Protein AF-A0A6M5YRQ5-F1 (afdb_monomer)

Sequence (172 aa):
MKVLAWFVAASALLVAGSTHAQDKKSDPKLTVENLEQGFGLKMKSVAYNAPKPPPKTRTLVSGDKPADKTDIVITFEFTKGVTDVRQLLWLHESFAPSAGVPFAFNQLPLIFHFFDEDNVCIEKAVISSIEGDLSGIKGEAFRIILSGPTEVFKRAKRIEARYYLPPPKLDP

pLDDT: mean 75.35, std 19.19, range [36.34, 97.44]

Secondary structure (DSSP, 8-state):
----------------------------EEE--SHHHHH-EEEEEEEEEPPPPPPS------SSPPP-EEEEEEEEEESS----HHHHHHHHHHH----S----GGGSSEEEEEE-TT--EEEEE-EEEEES-----TT-EEEEEEEEEHHHHHH-SEEEEEESSPPPP---

Foldseek 3Di:
DDDDDDDDDDDPPPPPDPPPPPPPLPQADEDEPPPCVQLNKDWDDKDKAFQDPPPPPDPDDDPDDPQGKIKIKIKIFRQAADPDPLSLVVLCQQQPADDPDPDPPLPRFKKKFFAFPVRDGPDIWHFHDKADDSRSDHGDMIITMTMDGPVSSSGGNYMYMDGSDPRPDDDD

Mean predicted aligned error: 12.51 Å

Radius of gyration: 23.49 Å; Cα contacts (8 Å, |Δi|>4): 279; chains: 1; bounding box: 75×61×63 Å

Organism: NCBI:txid2774151

Structure (mmCIF, N/CA/C/O backbone):
data_AF-A0A6M5YRQ5-F1
#
_entry.id   AF-A0A6M5YRQ5-F1
#
loop_
_atom_site.group_PDB
_atom_site.id
_atom_site.type_symbol
_atom_site.label_atom_id
_atom_site.label_alt_id
_atom_site.label_comp_id
_atom_site.label_asym_id
_atom_site.label_entity_id
_atom_site.label_seq_id
_atom_site.pdbx_PDB_ins_code
_atom_site.Cartn_x
_atom_site.Cartn_y
_atom_site.Cartn_z
_atom_site.occupancy
_atom_site.B_iso_or_equiv
_atom_site.auth_seq_id
_atom_site.auth_comp_id
_atom_site.auth_asym_id
_atom_site.auth_atom_id
_atom_site.pdbx_PDB_model_num
ATOM 1 N N . MET A 1 1 ? -51.382 -35.704 -16.784 1.00 43.03 1 MET A N 1
ATOM 2 C CA . MET A 1 1 ? -50.878 -36.244 -18.066 1.00 43.03 1 MET A CA 1
ATOM 3 C C . MET A 1 1 ? -51.394 -35.379 -19.204 1.00 43.03 1 MET A C 1
ATOM 5 O O . MET A 1 1 ? -52.598 -35.355 -19.410 1.00 43.03 1 MET A O 1
ATOM 9 N N . LYS A 1 2 ? -50.506 -34.648 -19.883 1.00 37.53 2 LYS A N 1
ATOM 10 C CA . LYS A 1 2 ? -50.650 -34.140 -21.258 1.00 37.53 2 LYS A CA 1
ATOM 11 C C . LYS A 1 2 ? -49.252 -33.695 -21.695 1.00 37.53 2 LYS A C 1
ATOM 13 O O . LYS A 1 2 ? -48.682 -32.777 -21.121 1.00 37.53 2 LYS A O 1
ATOM 18 N N . VAL A 1 3 ? -48.693 -34.460 -22.622 1.00 46.84 3 VAL A N 1
ATOM 19 C CA . VAL A 1 3 ? -47.418 -34.238 -23.308 1.00 46.84 3 VAL A CA 1
ATOM 20 C C . VAL A 1 3 ? -47.736 -33.446 -24.572 1.00 46.84 3 VAL A C 1
ATOM 22 O O . VAL A 1 3 ? -48.680 -33.831 -25.257 1.00 46.84 3 VAL A O 1
ATOM 25 N N . LEU A 1 4 ? -46.961 -32.410 -24.910 1.00 45.31 4 LEU A N 1
ATOM 26 C CA . LEU A 1 4 ? -46.667 -32.089 -26.311 1.00 45.31 4 LEU A CA 1
ATOM 27 C C . LEU A 1 4 ? -45.442 -31.164 -26.437 1.00 45.31 4 LEU A C 1
ATOM 29 O O . LEU A 1 4 ? -45.424 -30.059 -25.903 1.00 45.31 4 LEU A O 1
ATOM 33 N N . ALA A 1 5 ? -44.434 -31.671 -27.154 1.00 52.16 5 ALA A N 1
ATOM 34 C CA . ALA A 1 5 ? -43.322 -30.940 -27.770 1.00 52.16 5 ALA A CA 1
ATOM 35 C C . ALA A 1 5 ? -43.854 -29.932 -28.827 1.00 52.16 5 ALA A C 1
ATOM 37 O O . ALA A 1 5 ? -45.048 -29.941 -29.115 1.00 52.16 5 ALA A O 1
ATOM 38 N N . TRP A 1 6 ? -43.093 -28.981 -29.372 1.00 44.78 6 TRP A N 1
ATOM 39 C CA . TRP A 1 6 ? -42.114 -29.063 -30.481 1.00 44.78 6 TRP A CA 1
ATOM 40 C C . TRP A 1 6 ? -41.447 -27.656 -30.564 1.00 44.78 6 TRP A C 1
ATOM 42 O O . TRP A 1 6 ? -42.145 -26.663 -30.396 1.00 44.78 6 TRP A O 1
ATOM 52 N N . PHE A 1 7 ? -40.121 -27.476 -30.511 1.00 43.91 7 PHE A N 1
ATOM 53 C CA . PHE A 1 7 ? -39.079 -27.513 -31.562 1.00 43.91 7 PHE A CA 1
ATOM 54 C C . PHE A 1 7 ? -39.048 -26.372 -32.623 1.00 43.91 7 PHE A C 1
ATOM 56 O O . PHE A 1 7 ? -39.966 -26.215 -33.414 1.00 43.91 7 PHE A O 1
ATOM 63 N N . VAL A 1 8 ? -37.867 -25.719 -32.665 1.00 44.44 8 VAL A N 1
ATOM 64 C CA . VAL A 1 8 ? -37.137 -25.007 -33.753 1.00 44.44 8 VAL A CA 1
ATOM 65 C C . VAL A 1 8 ? -37.585 -23.608 -34.220 1.00 44.44 8 VAL A C 1
ATOM 67 O O . VAL A 1 8 ? -38.560 -23.467 -34.943 1.00 44.44 8 VAL A O 1
ATOM 70 N N . ALA A 1 9 ? -36.716 -22.610 -33.990 1.00 43.84 9 ALA A N 1
ATOM 71 C CA . ALA A 1 9 ? -36.104 -21.807 -35.065 1.00 43.84 9 ALA A CA 1
ATOM 72 C C . ALA A 1 9 ? -34.851 -21.077 -34.548 1.00 43.84 9 ALA A C 1
ATOM 74 O O . ALA A 1 9 ? -34.927 -20.147 -33.748 1.00 43.84 9 ALA A O 1
ATOM 75 N N . ALA A 1 10 ? -33.689 -21.540 -35.007 1.00 47.28 10 ALA A N 1
ATOM 76 C CA . ALA A 1 10 ? -32.401 -20.898 -34.815 1.00 47.28 10 ALA A CA 1
ATOM 77 C C . ALA A 1 10 ? -32.227 -19.772 -35.843 1.00 47.28 10 ALA A C 1
ATOM 79 O O . ALA A 1 10 ? -32.265 -20.031 -37.042 1.00 47.28 10 ALA A O 1
ATOM 80 N N . SER A 1 11 ? -31.961 -18.557 -35.366 1.00 43.97 11 SER A N 1
ATOM 81 C CA . SER A 1 11 ? -31.424 -17.458 -36.176 1.00 43.97 11 SER A CA 1
ATOM 82 C C . SER A 1 11 ? -30.251 -16.835 -35.428 1.00 43.97 11 SER A C 1
ATOM 84 O O . SER A 1 11 ? -30.368 -15.787 -34.799 1.00 43.97 11 SER A O 1
ATOM 86 N N . ALA A 1 12 ? -29.109 -17.523 -35.460 1.00 40.22 12 ALA A N 1
ATOM 87 C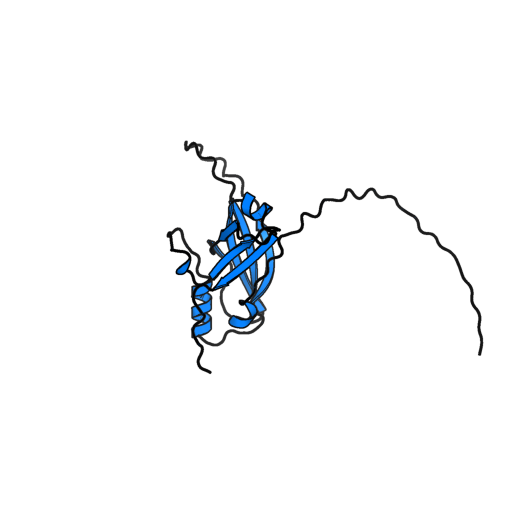 CA . ALA A 1 12 ? -27.833 -16.940 -35.074 1.00 40.22 12 ALA A CA 1
ATOM 88 C C . ALA A 1 12 ? -27.330 -16.074 -36.239 1.00 40.22 12 ALA A C 1
ATOM 90 O O . ALA A 1 12 ? -26.722 -16.571 -37.185 1.00 40.22 12 ALA A O 1
ATOM 91 N N . LEU A 1 13 ? -27.607 -14.772 -36.180 1.00 45.97 13 LEU A N 1
ATOM 92 C CA . LEU A 1 13 ? -26.892 -13.780 -36.979 1.00 45.97 13 LEU A CA 1
ATOM 93 C C . LEU A 1 13 ? -25.470 -13.668 -36.418 1.00 45.97 13 LEU A C 1
ATOM 95 O O . LEU A 1 13 ? -25.220 -12.958 -35.446 1.00 45.97 13 LEU A O 1
ATOM 99 N N . LEU A 1 14 ? -24.539 -14.401 -37.028 1.00 40.97 14 LEU A N 1
ATOM 100 C CA . LEU A 1 14 ? -23.105 -14.182 -36.869 1.00 40.97 14 LEU A CA 1
ATOM 101 C C . LEU A 1 14 ? -22.750 -12.848 -37.534 1.00 40.97 14 LEU A C 1
ATOM 103 O O . LEU A 1 14 ? -22.393 -12.789 -38.708 1.00 40.97 14 LEU A O 1
ATOM 107 N N . VAL A 1 15 ? -22.856 -11.760 -36.773 1.00 49.34 15 VAL A N 1
ATOM 108 C CA . VAL A 1 15 ? -22.151 -10.523 -37.103 1.00 49.34 15 VAL A CA 1
ATOM 109 C C . VAL A 1 15 ? -20.678 -10.788 -36.820 1.00 49.34 15 VAL A C 1
ATOM 111 O O . VAL A 1 15 ? -20.234 -10.763 -35.673 1.00 49.34 15 VAL A O 1
ATOM 114 N N . ALA A 1 16 ? -19.927 -11.081 -37.880 1.00 44.25 16 ALA A N 1
ATOM 115 C CA . ALA A 1 16 ? -18.472 -11.082 -37.881 1.00 44.25 16 ALA A CA 1
ATOM 116 C C . ALA A 1 16 ? -17.974 -9.636 -37.726 1.00 44.25 16 ALA A C 1
ATOM 118 O O . ALA A 1 16 ? -17.502 -9.004 -38.666 1.00 44.25 16 ALA A O 1
ATOM 119 N N . GLY A 1 17 ? -18.132 -9.089 -36.522 1.00 37.69 17 GLY A N 1
ATOM 120 C CA . GLY A 1 17 ? -17.366 -7.938 -36.086 1.00 37.69 17 GLY A CA 1
ATOM 121 C C . GLY A 1 17 ? -15.961 -8.431 -35.796 1.00 37.69 17 GLY A C 1
ATOM 122 O O . GLY A 1 17 ? -15.753 -9.172 -34.839 1.00 37.69 17 GLY A O 1
ATOM 123 N N . SER A 1 18 ? -15.003 -8.043 -36.632 1.00 36.94 18 SER A N 1
ATOM 124 C CA . SER A 1 18 ? -13.581 -8.136 -36.332 1.00 36.94 18 SER A CA 1
ATOM 125 C C . SER A 1 18 ? -13.300 -7.292 -35.088 1.00 36.94 18 SER A C 1
ATOM 127 O O . SER A 1 18 ? -12.924 -6.122 -35.176 1.00 36.94 18 SER A O 1
ATOM 129 N N . THR A 1 19 ? -13.519 -7.862 -33.905 1.00 39.34 19 THR A N 1
ATOM 130 C CA . THR A 1 19 ? -12.899 -7.360 -32.690 1.00 39.34 19 THR A CA 1
ATOM 131 C C . THR A 1 19 ? -11.413 -7.552 -32.900 1.00 39.34 19 THR A C 1
ATOM 133 O O . THR A 1 19 ? -10.898 -8.662 -32.766 1.00 39.34 19 THR A O 1
ATOM 136 N N . HIS A 1 20 ? -10.733 -6.466 -33.269 1.00 37.38 20 HIS A N 1
ATOM 137 C CA . HIS A 1 20 ? -9.344 -6.286 -32.895 1.00 37.38 20 HIS A CA 1
ATOM 138 C C . HIS A 1 20 ? -9.260 -6.697 -31.430 1.00 37.38 20 HIS A C 1
ATOM 140 O O . HIS A 1 20 ? -9.797 -6.015 -30.555 1.00 37.38 20 HIS A O 1
ATOM 146 N N . ALA A 1 21 ? -8.681 -7.871 -31.190 1.00 37.69 21 ALA A N 1
ATOM 147 C CA . ALA A 1 21 ? -8.261 -8.282 -29.876 1.00 37.69 21 ALA A CA 1
ATOM 148 C C . ALA A 1 21 ? -7.225 -7.240 -29.464 1.00 37.69 21 ALA A C 1
ATOM 150 O O . ALA A 1 21 ? -6.059 -7.303 -29.837 1.00 37.69 21 ALA A O 1
ATOM 151 N N . GLN A 1 22 ? -7.699 -6.198 -28.785 1.00 36.34 22 GLN A N 1
ATOM 152 C CA . GLN A 1 22 ? -6.863 -5.409 -27.915 1.00 36.34 22 GLN A CA 1
ATOM 153 C C . GLN A 1 22 ? -6.278 -6.447 -26.969 1.00 36.34 22 GLN A C 1
ATOM 155 O O . GLN A 1 22 ? -7.026 -7.028 -26.177 1.00 36.34 22 GLN A O 1
ATOM 160 N N . ASP A 1 23 ? -4.989 -6.748 -27.125 1.00 38.81 23 ASP A N 1
ATOM 161 C CA . ASP A 1 23 ? -4.227 -7.467 -26.118 1.00 38.81 23 ASP A CA 1
ATOM 162 C C . ASP A 1 23 ? -4.536 -6.772 -24.796 1.00 38.81 23 ASP A C 1
ATOM 164 O O . ASP A 1 23 ? -4.077 -5.656 -24.528 1.00 38.81 23 ASP A O 1
ATOM 168 N N . LYS A 1 24 ? -5.416 -7.390 -24.001 1.00 44.41 24 LYS A N 1
ATOM 169 C CA . LYS A 1 24 ? -5.677 -6.982 -22.631 1.00 44.41 24 LYS A CA 1
ATOM 170 C C . LYS A 1 24 ? -4.376 -7.269 -21.917 1.00 44.41 24 LYS A C 1
ATOM 172 O O . LYS A 1 24 ? -4.165 -8.375 -21.429 1.00 44.41 24 LYS A O 1
ATOM 177 N N . LYS A 1 25 ? -3.482 -6.283 -21.923 1.00 50.38 25 LYS A N 1
ATOM 178 C CA . LYS A 1 25 ? -2.290 -6.265 -21.095 1.00 50.38 25 LYS A CA 1
ATOM 179 C C . LYS A 1 25 ? -2.803 -6.480 -19.679 1.00 50.38 25 LYS A C 1
ATOM 181 O O . LYS A 1 25 ? -3.468 -5.611 -19.128 1.00 50.38 25 LYS A O 1
ATOM 186 N N . SER A 1 26 ? -2.642 -7.700 -19.180 1.00 56.41 26 SER A N 1
ATOM 187 C CA . SER A 1 26 ? -3.195 -8.105 -17.899 1.00 56.41 26 SER A CA 1
ATOM 188 C C . SER A 1 26 ? -2.575 -7.205 -16.842 1.00 56.41 26 SER A C 1
ATOM 190 O O . SER A 1 26 ? -1.351 -7.237 -16.671 1.00 56.41 26 SER A O 1
ATOM 192 N N . ASP A 1 27 ? -3.391 -6.38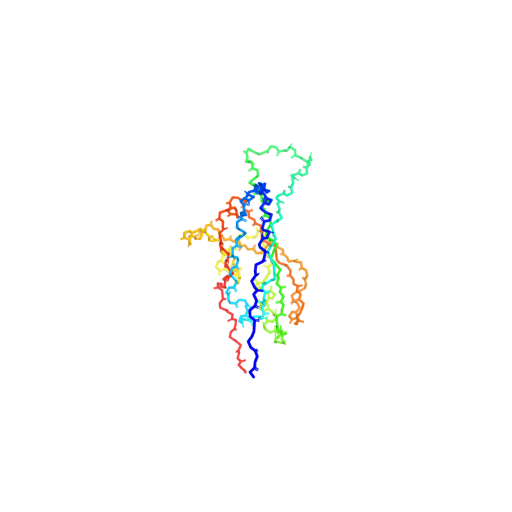8 -16.184 1.00 63.38 27 ASP A N 1
ATOM 193 C CA . ASP A 1 27 ? -2.911 -5.567 -15.084 1.00 63.38 27 ASP A CA 1
ATOM 194 C C . ASP A 1 27 ? -2.260 -6.473 -14.022 1.00 63.38 27 ASP A C 1
ATOM 196 O O . ASP A 1 27 ? -2.743 -7.589 -13.786 1.00 63.38 27 ASP A O 1
ATOM 200 N N . PRO A 1 28 ? -1.150 -6.044 -13.400 1.00 64.69 28 PRO A N 1
ATOM 201 C CA . PRO A 1 28 ? -0.465 -6.826 -12.379 1.00 64.69 28 PRO A CA 1
ATOM 202 C C . PRO A 1 28 ? -1.429 -7.250 -11.265 1.00 64.69 28 PRO A C 1
ATOM 204 O O . PRO A 1 28 ? -2.159 -6.428 -10.705 1.00 64.69 28 PRO A O 1
ATOM 207 N N . LYS A 1 29 ? -1.408 -8.535 -10.906 1.00 71.94 29 LYS A N 1
ATOM 208 C CA . LYS A 1 29 ? -2.169 -9.076 -9.781 1.00 71.94 29 LYS A CA 1
ATOM 209 C C . LYS A 1 29 ? -1.490 -8.663 -8.475 1.00 71.94 29 LYS A C 1
ATOM 211 O O . LYS A 1 29 ? -0.613 -9.357 -7.963 1.00 71.94 29 LYS A O 1
ATOM 216 N N . LEU A 1 30 ? -1.891 -7.527 -7.915 1.00 68.56 30 LEU A N 1
ATOM 217 C CA . LEU A 1 30 ? -1.446 -7.112 -6.584 1.00 68.56 30 LEU A CA 1
ATOM 218 C C . LEU A 1 30 ? -2.040 -8.071 -5.534 1.00 68.56 30 LEU A C 1
ATOM 220 O O . LEU A 1 30 ? -3.255 -8.243 -5.449 1.00 68.56 30 LEU A O 1
ATOM 224 N N . THR A 1 31 ? -1.167 -8.729 -4.768 1.00 69.81 31 THR A N 1
ATOM 225 C CA . THR A 1 31 ? -1.543 -9.645 -3.685 1.00 69.81 31 THR A CA 1
ATOM 226 C C . THR A 1 31 ? -1.059 -9.035 -2.382 1.00 69.81 31 THR A C 1
ATOM 228 O O . THR A 1 31 ? 0.135 -8.958 -2.115 1.00 69.81 31 THR A O 1
ATOM 231 N N . VAL A 1 32 ? -1.991 -8.547 -1.575 1.00 66.25 32 VAL A N 1
ATOM 232 C CA . VAL A 1 32 ? -1.671 -7.903 -0.304 1.00 66.25 32 VAL A CA 1
ATOM 233 C C . VAL A 1 32 ? -1.913 -8.908 0.811 1.00 66.25 32 VAL A C 1
ATOM 235 O O . VAL A 1 32 ? -2.986 -8.950 1.405 1.00 66.25 32 VAL A O 1
ATOM 238 N N . GLU A 1 33 ? -0.927 -9.755 1.067 1.00 61.03 33 GLU A N 1
ATOM 239 C CA . GLU A 1 33 ? -0.973 -10.660 2.214 1.00 61.03 33 GLU A CA 1
ATOM 240 C C . GLU A 1 33 ? -0.646 -9.870 3.498 1.00 61.03 33 GLU A C 1
ATOM 242 O O . GLU A 1 33 ? 0.093 -8.889 3.470 1.00 61.03 33 GLU A O 1
ATOM 247 N N . ASN A 1 34 ? -1.213 -10.273 4.638 1.00 65.38 34 ASN A N 1
ATOM 248 C CA . ASN A 1 34 ? -0.980 -9.718 5.987 1.00 65.38 34 ASN A CA 1
ATOM 249 C C . ASN A 1 34 ? -1.628 -8.363 6.348 1.00 65.38 34 ASN A C 1
ATOM 251 O O . ASN A 1 34 ? -1.926 -8.163 7.528 1.00 65.38 34 ASN A O 1
ATOM 255 N N . LEU A 1 35 ? -1.924 -7.459 5.402 1.00 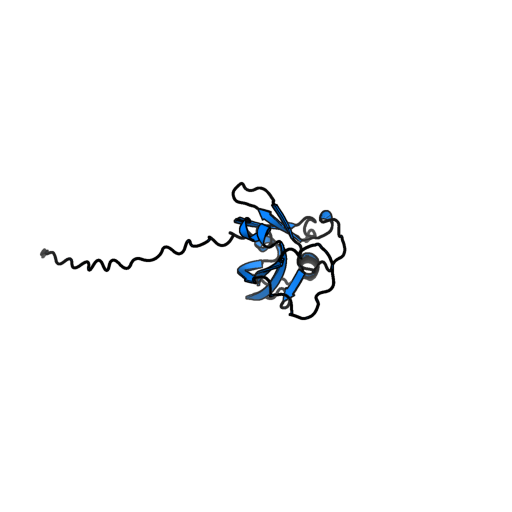76.88 35 LEU A N 1
ATOM 256 C CA . LEU A 1 35 ? -2.591 -6.182 5.752 1.00 76.88 35 LEU A CA 1
ATOM 257 C C . LEU A 1 35 ? -4.048 -6.375 6.212 1.00 76.88 35 LEU A C 1
ATOM 259 O O . LEU A 1 35 ? -4.537 -5.650 7.083 1.00 76.88 35 LEU A O 1
ATOM 263 N N . GLU A 1 36 ? -4.733 -7.380 5.664 1.00 78.62 36 GLU A N 1
ATOM 264 C CA . GLU A 1 36 ? -6.110 -7.707 6.042 1.00 78.62 36 GLU A CA 1
ATOM 265 C C . GLU A 1 36 ? -6.188 -8.279 7.465 1.00 78.62 36 GLU A C 1
ATOM 267 O O . GLU A 1 36 ? -7.057 -7.898 8.247 1.00 78.62 36 GLU A O 1
ATOM 272 N N . GLN A 1 37 ? -5.247 -9.147 7.845 1.00 75.56 37 GLN A N 1
ATOM 273 C CA . GLN A 1 37 ? -5.260 -9.784 9.165 1.00 75.56 37 GLN A CA 1
ATOM 274 C C . GLN A 1 37 ? -4.906 -8.801 10.289 1.00 75.56 37 GLN A C 1
ATOM 276 O O . GLN A 1 37 ? -5.585 -8.791 11.316 1.00 75.56 37 GLN A O 1
ATOM 281 N N . GLY A 1 38 ? -3.900 -7.942 10.083 1.00 77.56 38 GLY A N 1
ATOM 282 C CA . GLY A 1 38 ? -3.500 -6.937 11.070 1.00 77.56 38 GLY A CA 1
ATOM 283 C C . GLY A 1 38 ? -4.562 -5.850 11.233 1.00 77.56 38 GLY A C 1
ATOM 284 O O . GLY A 1 38 ? -5.405 -5.890 12.133 1.00 77.56 38 GLY A O 1
ATOM 285 N N . PHE A 1 39 ? -4.559 -4.893 10.310 1.00 84.25 39 PHE A N 1
ATOM 286 C CA . PHE A 1 39 ? -5.366 -3.675 10.402 1.00 84.25 39 PHE A CA 1
ATOM 287 C C . PHE A 1 39 ? -6.791 -3.824 9.858 1.00 84.25 39 PHE A C 1
ATOM 289 O O . PHE A 1 39 ? -7.601 -2.914 10.004 1.00 84.25 39 PHE A O 1
ATOM 296 N N . GLY A 1 40 ? -7.130 -4.958 9.233 1.00 88.75 40 GLY A N 1
ATOM 297 C CA . GLY A 1 40 ? -8.396 -5.081 8.509 1.00 88.75 40 GLY A CA 1
ATOM 298 C C . GLY A 1 40 ? -8.409 -4.220 7.258 1.00 88.75 40 GLY A C 1
ATOM 299 O O . GLY A 1 40 ? -9.409 -3.577 6.970 1.00 88.75 40 GLY A O 1
ATOM 300 N N . LEU A 1 41 ? -7.294 -4.156 6.534 1.00 91.69 41 LEU A N 1
ATOM 301 C CA . LEU A 1 41 ? -7.224 -3.416 5.281 1.00 91.69 41 LEU A CA 1
ATOM 302 C C . LEU A 1 41 ? -7.523 -4.325 4.101 1.00 91.69 41 LEU A C 1
ATOM 304 O O . LEU A 1 41 ? -6.878 -5.351 3.901 1.00 91.69 41 LEU A O 1
ATOM 308 N N . LYS A 1 42 ? -8.468 -3.888 3.278 1.00 91.31 42 LYS A N 1
ATOM 309 C CA . LYS A 1 42 ? -8.773 -4.476 1.981 1.00 91.31 42 LYS A CA 1
ATOM 310 C C . LYS A 1 42 ? -8.255 -3.561 0.891 1.00 91.31 42 LYS A C 1
ATOM 312 O O . LYS A 1 42 ? -8.545 -2.367 0.878 1.00 91.31 42 LYS A O 1
ATOM 317 N N . MET A 1 43 ? -7.566 -4.133 -0.082 1.00 90.50 43 MET A N 1
ATOM 318 C CA . MET A 1 43 ? -7.276 -3.422 -1.318 1.00 90.50 43 MET A CA 1
ATOM 319 C C . MET A 1 43 ? -8.554 -3.261 -2.154 1.00 90.50 43 MET A C 1
ATOM 321 O O . MET A 1 43 ? -9.294 -4.221 -2.377 1.00 90.50 43 MET A O 1
ATOM 325 N N . LYS A 1 44 ? -8.798 -2.045 -2.645 1.00 88.75 44 LYS A N 1
ATOM 326 C CA . LYS A 1 44 ? -9.948 -1.708 -3.496 1.00 88.75 44 LYS A CA 1
ATOM 327 C C . LYS A 1 44 ? -9.584 -1.599 -4.967 1.00 88.75 44 LYS A C 1
ATOM 329 O O . LYS A 1 44 ? -10.323 -2.105 -5.807 1.00 88.75 44 LYS A O 1
ATOM 334 N N . SER A 1 45 ? -8.476 -0.936 -5.275 1.00 85.12 45 SER A N 1
ATOM 335 C CA . SER A 1 45 ? -8.061 -0.679 -6.653 1.00 85.12 45 SER A CA 1
ATOM 336 C C . SER A 1 45 ? -6.576 -0.366 -6.748 1.00 85.12 45 SER A C 1
ATOM 338 O O . SER A 1 45 ? -5.964 0.112 -5.791 1.00 85.12 45 SER A O 1
ATOM 340 N N . VAL A 1 46 ? -6.038 -0.585 -7.945 1.00 86.81 46 VAL A N 1
ATOM 341 C CA . VAL A 1 46 ? -4.692 -0.187 -8.356 1.00 86.81 46 VAL A CA 1
ATOM 342 C C . VAL A 1 46 ? -4.828 0.644 -9.620 1.00 86.81 46 VAL A C 1
ATOM 344 O O . VAL A 1 46 ? -5.509 0.222 -10.553 1.00 86.81 46 VAL A O 1
ATOM 347 N N . ALA A 1 47 ? -4.206 1.816 -9.646 1.00 87.06 47 ALA A N 1
ATOM 348 C CA . ALA A 1 47 ? -4.163 2.677 -10.818 1.00 87.06 47 ALA A CA 1
ATOM 349 C C . ALA A 1 47 ? -2.715 3.025 -11.163 1.00 87.06 47 ALA A C 1
ATOM 351 O O . ALA A 1 47 ? -1.910 3.315 -10.279 1.00 87.06 47 ALA A O 1
ATOM 352 N N . TYR A 1 48 ? -2.403 3.012 -12.456 1.00 85.56 48 TYR A N 1
ATOM 353 C CA . TYR A 1 48 ? -1.098 3.397 -12.981 1.00 85.56 48 TYR A CA 1
ATOM 354 C C . TYR A 1 48 ? -1.203 4.807 -13.540 1.00 85.56 48 TYR A C 1
ATOM 356 O O . TYR A 1 48 ? -1.844 5.036 -14.567 1.00 85.56 48 TYR A O 1
ATOM 364 N N . ASN A 1 49 ? -0.563 5.755 -12.870 1.00 82.88 49 ASN A N 1
ATOM 365 C CA . ASN A 1 49 ? -0.435 7.106 -13.377 1.00 82.88 49 ASN A CA 1
ATOM 366 C C . ASN A 1 49 ? 0.814 7.152 -14.250 1.00 82.88 49 ASN A C 1
ATOM 368 O O . ASN A 1 49 ? 1.943 7.133 -13.754 1.00 82.88 49 ASN A O 1
ATOM 372 N N . ALA A 1 50 ? 0.588 7.171 -15.566 1.00 69.44 50 ALA A N 1
ATOM 373 C CA . ALA A 1 50 ? 1.653 7.307 -16.546 1.00 69.44 50 ALA A CA 1
ATOM 374 C C . ALA A 1 50 ? 2.534 8.533 -16.224 1.00 69.44 50 ALA A C 1
ATOM 376 O O . ALA A 1 50 ? 2.024 9.518 -15.672 1.00 69.44 50 ALA A O 1
ATOM 377 N N . PRO A 1 51 ? 3.831 8.496 -16.587 1.00 66.06 51 PRO A N 1
ATOM 378 C CA . PRO A 1 51 ? 4.749 9.597 -16.338 1.00 66.06 51 PRO A CA 1
ATOM 379 C C . PRO A 1 51 ? 4.140 10.907 -16.840 1.00 66.06 51 PRO A C 1
ATOM 381 O O . PRO A 1 51 ? 3.774 11.022 -18.014 1.00 66.06 51 PRO A O 1
ATOM 384 N N . LYS A 1 52 ? 4.011 11.907 -15.961 1.00 61.09 52 LYS A N 1
ATOM 385 C CA . LYS A 1 52 ? 3.645 13.248 -16.423 1.00 61.09 52 LYS A CA 1
ATOM 386 C C . LYS A 1 52 ? 4.789 13.736 -17.316 1.00 61.09 52 LYS A C 1
ATOM 388 O O . LYS A 1 52 ? 5.940 13.675 -16.875 1.00 61.09 52 LYS A O 1
ATOM 393 N N . PRO A 1 53 ? 4.513 14.204 -18.548 1.00 58.31 53 PRO A N 1
ATOM 394 C CA . PRO A 1 53 ? 5.562 14.745 -19.396 1.00 58.31 53 PRO A CA 1
ATOM 395 C C . PRO A 1 53 ? 6.284 15.857 -18.626 1.00 58.31 53 PRO A C 1
ATOM 397 O O . PRO A 1 53 ? 5.617 16.635 -17.929 1.00 58.31 53 PRO A O 1
ATOM 400 N N . PRO A 1 54 ? 7.623 15.933 -18.706 1.00 57.28 54 PRO A N 1
ATOM 401 C CA . PRO A 1 54 ? 8.361 16.944 -17.975 1.00 57.28 54 PRO A CA 1
ATOM 402 C C . PRO A 1 54 ? 7.824 18.329 -18.362 1.00 57.28 54 PRO A C 1
ATOM 404 O O . PRO A 1 54 ? 7.553 18.574 -19.546 1.00 57.28 54 PRO A O 1
ATOM 407 N N . PRO A 1 55 ? 7.638 19.247 -17.395 1.00 50.62 55 PRO A N 1
ATOM 408 C CA . PRO A 1 55 ? 7.287 20.619 -17.724 1.00 50.62 55 PRO A CA 1
ATOM 409 C C . PRO A 1 55 ? 8.326 21.164 -18.710 1.00 50.62 55 PRO A C 1
ATOM 411 O O . PRO A 1 55 ? 9.525 20.949 -18.534 1.00 50.62 55 PRO A O 1
ATOM 414 N N . LYS A 1 56 ? 7.874 21.866 -19.759 1.00 57.34 56 LYS A N 1
ATOM 415 C CA . LYS A 1 56 ? 8.698 22.395 -20.872 1.00 57.34 56 LYS A CA 1
ATOM 416 C C . LYS A 1 56 ? 9.770 23.427 -20.452 1.00 57.34 56 LYS A C 1
ATOM 418 O O . LYS A 1 56 ? 10.327 24.121 -21.295 1.00 57.34 56 LYS A O 1
ATOM 423 N N . THR A 1 57 ? 10.083 23.541 -19.167 1.00 55.88 57 THR A N 1
ATOM 424 C CA . THR A 1 57 ? 10.910 24.589 -18.566 1.00 55.88 57 THR A CA 1
ATOM 425 C C . THR A 1 57 ? 11.977 23.994 -17.648 1.00 55.88 57 THR A C 1
ATOM 427 O O . THR A 1 57 ? 11.912 24.128 -16.433 1.00 55.88 57 THR A O 1
ATOM 430 N N . ARG A 1 58 ? 12.985 23.342 -18.238 1.00 44.66 58 ARG A N 1
ATOM 431 C CA . ARG A 1 58 ? 14.422 23.528 -17.935 1.00 44.66 58 ARG A CA 1
ATOM 432 C C . ARG A 1 58 ? 15.242 22.449 -18.633 1.00 44.66 58 ARG A C 1
ATOM 434 O O . ARG A 1 58 ? 15.449 21.356 -18.119 1.00 44.66 58 ARG A O 1
ATOM 441 N N . THR A 1 59 ? 15.781 22.815 -19.786 1.00 49.34 59 THR A N 1
ATOM 442 C CA . THR A 1 59 ? 16.964 22.170 -20.347 1.00 49.34 59 THR A CA 1
ATOM 443 C C . THR A 1 59 ? 18.169 22.700 -19.572 1.00 49.34 59 THR A C 1
ATOM 445 O O . THR A 1 59 ? 18.731 23.734 -19.919 1.00 49.34 59 THR A O 1
ATOM 448 N N . LEU A 1 60 ? 18.540 22.040 -18.478 1.00 50.88 60 LEU A N 1
ATOM 449 C CA . LEU A 1 60 ? 19.873 22.183 -17.897 1.00 50.88 60 LEU A CA 1
ATOM 450 C C . LEU A 1 60 ? 20.493 20.794 -17.782 1.00 50.88 60 LEU A C 1
ATOM 452 O O . LEU A 1 60 ? 20.210 20.036 -16.865 1.00 50.88 60 LEU A O 1
ATOM 456 N N . VAL A 1 61 ? 21.272 20.492 -18.822 1.00 55.03 61 VAL A N 1
ATOM 457 C CA . VAL A 1 61 ? 22.479 19.661 -18.862 1.00 55.03 61 VAL A CA 1
ATOM 458 C C . VAL A 1 61 ? 22.666 18.723 -17.667 1.00 55.03 61 VAL A C 1
ATOM 460 O O . VAL A 1 61 ? 23.182 19.111 -16.624 1.00 55.03 61 VAL A O 1
ATOM 463 N N . SER A 1 62 ? 22.326 17.456 -17.867 1.00 47.84 62 SER A N 1
ATOM 464 C CA . SER A 1 62 ? 22.971 16.288 -17.259 1.00 47.84 62 SER A CA 1
ATOM 465 C C . SER A 1 62 ? 22.718 15.126 -18.222 1.00 47.84 62 SER A C 1
ATOM 467 O O . SER A 1 62 ? 21.587 14.937 -18.662 1.00 47.84 62 SER A O 1
ATOM 469 N N . GLY A 1 63 ? 23.771 14.421 -18.641 1.00 51.97 63 GLY A N 1
ATOM 470 C CA . GLY A 1 63 ? 23.728 13.384 -19.686 1.00 51.97 63 GLY A CA 1
ATOM 471 C C . GLY A 1 63 ? 22.949 12.114 -19.323 1.00 51.97 63 GLY A C 1
ATOM 472 O O . GLY A 1 63 ? 22.870 11.205 -20.145 1.00 51.97 63 GLY A O 1
ATOM 473 N N . ASP A 1 64 ? 22.342 12.065 -18.139 1.00 52.91 64 ASP A N 1
ATOM 474 C CA . ASP A 1 64 ? 21.468 10.983 -17.711 1.00 52.91 64 ASP A CA 1
ATOM 475 C C . ASP A 1 64 ? 20.033 11.322 -18.105 1.00 52.91 64 ASP A C 1
ATOM 477 O O . ASP A 1 64 ? 19.406 12.222 -17.541 1.00 52.91 64 ASP A O 1
ATOM 481 N N . LYS A 1 65 ? 19.487 10.601 -19.094 1.00 54.03 65 LYS A N 1
ATOM 482 C CA . LYS A 1 65 ? 18.042 10.631 -19.343 1.00 54.03 65 LYS A CA 1
ATOM 483 C C . LYS A 1 65 ? 17.345 10.322 -18.013 1.00 54.03 65 LYS A C 1
ATOM 485 O O . LYS A 1 65 ? 17.604 9.247 -17.466 1.00 54.03 65 LYS A O 1
ATOM 490 N N . PRO A 1 66 ? 16.473 11.203 -17.489 1.00 57.00 66 PRO A N 1
ATOM 491 C CA . PRO A 1 66 ? 15.695 10.862 -16.312 1.00 57.00 66 PRO A CA 1
ATOM 492 C C . PRO A 1 66 ? 14.890 9.616 -16.668 1.00 57.00 66 PRO A C 1
ATOM 494 O O . PRO A 1 66 ? 14.107 9.639 -17.616 1.00 57.00 66 PRO A O 1
ATOM 497 N N . ALA A 1 67 ? 15.149 8.507 -15.974 1.00 63.88 67 ALA A N 1
ATOM 498 C CA . ALA A 1 67 ? 14.376 7.293 -16.168 1.00 63.88 67 ALA A CA 1
ATOM 499 C C . ALA A 1 67 ? 12.900 7.641 -15.954 1.00 63.88 67 ALA A C 1
ATOM 501 O O . ALA A 1 67 ? 12.555 8.218 -14.918 1.00 63.88 67 ALA A O 1
ATOM 502 N N . ASP A 1 68 ? 12.051 7.327 -16.935 1.00 79.62 68 ASP A N 1
ATOM 503 C CA . ASP A 1 68 ? 10.620 7.598 -16.853 1.00 79.62 68 ASP A CA 1
ATOM 504 C C . ASP A 1 68 ? 10.073 6.956 -15.575 1.00 79.62 68 ASP A C 1
ATOM 506 O O . ASP A 1 68 ? 10.088 5.726 -15.424 1.00 79.62 68 ASP A O 1
ATOM 510 N N . LYS A 1 69 ? 9.613 7.786 -14.635 1.00 83.44 69 LYS A N 1
ATOM 511 C CA . LYS A 1 69 ? 8.990 7.325 -13.395 1.00 83.44 69 LYS A CA 1
ATOM 512 C C . LYS A 1 69 ? 7.490 7.201 -13.597 1.00 83.44 69 LYS A C 1
ATOM 514 O O . LYS A 1 69 ? 6.856 8.115 -14.114 1.00 83.44 69 LYS A O 1
ATOM 519 N N . THR A 1 70 ? 6.944 6.073 -13.173 1.00 87.31 70 THR A N 1
ATOM 520 C CA . THR A 1 70 ? 5.499 5.846 -13.101 1.00 87.31 70 THR A CA 1
ATOM 521 C C . THR A 1 70 ? 5.101 5.822 -11.632 1.00 87.31 70 THR A C 1
ATOM 523 O O . THR A 1 70 ? 5.853 5.319 -10.793 1.00 87.31 70 THR A O 1
ATOM 526 N N . ASP A 1 71 ? 3.920 6.354 -11.338 1.00 90.44 71 ASP A N 1
ATOM 527 C CA . ASP A 1 71 ? 3.324 6.258 -10.012 1.00 90.44 71 ASP A CA 1
ATOM 528 C C . ASP A 1 71 ? 2.245 5.174 -10.026 1.00 90.44 71 ASP A C 1
ATOM 530 O O . ASP A 1 71 ? 1.364 5.160 -10.889 1.00 90.44 71 ASP A O 1
ATOM 534 N N . ILE A 1 72 ? 2.296 4.269 -9.054 1.00 89.94 72 ILE A N 1
ATOM 535 C CA . ILE A 1 72 ? 1.197 3.360 -8.745 1.00 89.94 72 ILE A CA 1
ATOM 536 C C . ILE A 1 72 ? 0.426 3.939 -7.576 1.00 89.94 72 ILE A C 1
ATOM 538 O O . ILE A 1 72 ? 0.981 4.139 -6.499 1.00 89.94 72 ILE A O 1
ATOM 542 N N . VAL A 1 73 ? -0.872 4.129 -7.773 1.00 92.81 73 VAL A N 1
ATOM 543 C CA . VAL A 1 73 ? -1.805 4.496 -6.715 1.00 92.81 73 VAL A CA 1
ATOM 544 C C . VAL A 1 73 ? -2.549 3.247 -6.268 1.00 92.81 73 VAL A C 1
ATOM 546 O O . VAL A 1 73 ? -3.292 2.648 -7.048 1.00 92.81 73 VAL A O 1
ATOM 549 N N . ILE A 1 74 ? -2.369 2.856 -5.010 1.00 92.50 74 ILE A N 1
ATOM 550 C CA . ILE A 1 74 ? -3.076 1.724 -4.403 1.00 92.50 74 ILE A CA 1
ATOM 551 C C . ILE A 1 74 ? -4.082 2.285 -3.408 1.00 92.50 74 ILE A C 1
ATOM 553 O O . ILE A 1 74 ? -3.717 3.035 -2.508 1.00 92.50 74 ILE A O 1
ATOM 557 N N . THR A 1 75 ? -5.356 1.933 -3.574 1.00 94.62 75 THR A N 1
ATOM 558 C CA . THR A 1 75 ? -6.429 2.345 -2.659 1.00 94.62 75 THR A CA 1
ATOM 559 C C . THR A 1 75 ? -6.747 1.224 -1.682 1.00 94.62 75 THR A C 1
ATOM 561 O O . THR A 1 75 ? -7.040 0.100 -2.105 1.00 94.62 75 THR A O 1
ATOM 564 N N . PHE A 1 76 ? -6.742 1.547 -0.393 1.00 95.19 76 PHE A N 1
ATOM 565 C CA . PHE A 1 76 ? -7.134 0.658 0.694 1.00 95.19 76 PHE A CA 1
ATOM 566 C C . PHE A 1 76 ? -8.419 1.147 1.356 1.00 95.19 76 PHE A C 1
ATOM 568 O O . PHE A 1 76 ? -8.671 2.345 1.402 1.00 95.19 76 PHE A O 1
ATOM 575 N N . GLU A 1 77 ? -9.214 0.216 1.874 1.00 95.69 77 GLU A N 1
ATOM 576 C CA . GLU A 1 77 ? -10.407 0.472 2.684 1.00 95.69 77 GLU A CA 1
ATOM 577 C C . GLU A 1 77 ? -10.323 -0.333 3.984 1.00 95.69 77 GLU A C 1
ATOM 579 O O . GLU A 1 77 ? -9.967 -1.517 3.964 1.00 95.69 77 GLU A O 1
ATOM 584 N N . PHE A 1 78 ? -10.683 0.291 5.104 1.00 95.81 78 PHE A N 1
ATOM 585 C CA . PHE A 1 78 ? -10.797 -0.388 6.392 1.00 95.81 78 PHE A CA 1
ATOM 586 C C . PHE A 1 78 ? -12.063 -1.259 6.427 1.00 95.81 78 PHE A C 1
ATOM 588 O O . PHE A 1 78 ? -13.187 -0.762 6.412 1.00 95.81 78 PHE A O 1
ATOM 595 N N . THR A 1 79 ? -11.916 -2.578 6.517 1.00 94.44 79 THR A N 1
ATOM 596 C CA . THR A 1 79 ? -13.031 -3.536 6.624 1.00 94.44 79 THR A CA 1
ATOM 597 C C . THR A 1 79 ? -13.554 -3.685 8.052 1.00 94.44 79 THR A C 1
ATOM 599 O O . THR A 1 79 ? -14.706 -4.084 8.259 1.00 94.44 79 THR A O 1
ATOM 602 N N . LYS A 1 80 ? -12.735 -3.322 9.043 1.00 92.94 80 LYS A N 1
ATOM 603 C CA . LYS A 1 80 ? -13.072 -3.256 10.471 1.00 92.94 80 LYS A CA 1
ATOM 604 C C . LYS A 1 80 ? -12.517 -1.961 11.067 1.00 92.94 80 LYS A C 1
ATOM 606 O O . LYS A 1 80 ? -11.627 -1.352 10.486 1.00 92.94 80 LYS A O 1
ATOM 611 N N . GLY A 1 81 ? -13.053 -1.550 12.213 1.00 93.31 81 GLY A N 1
ATOM 612 C CA . GLY A 1 81 ? -12.521 -0.405 12.948 1.00 93.31 81 GLY A CA 1
ATOM 613 C C . GLY A 1 81 ? -11.248 -0.778 13.712 1.00 93.31 81 GLY A C 1
ATOM 614 O O . GLY A 1 81 ? -11.198 -1.852 14.313 1.00 93.31 81 GLY A O 1
ATOM 615 N N . VAL A 1 82 ? -10.251 0.105 13.717 1.00 91.25 82 VAL A N 1
ATOM 616 C CA . VAL A 1 82 ? -9.045 0.011 14.550 1.00 91.25 82 VAL A CA 1
ATOM 617 C C . VAL A 1 82 ? -9.247 0.903 15.772 1.00 91.25 82 VAL A C 1
ATOM 619 O O . VAL A 1 82 ? -9.142 2.121 15.685 1.00 91.25 82 VAL A O 1
ATOM 622 N N . THR A 1 83 ? -9.591 0.304 16.911 1.00 89.12 83 THR A N 1
ATOM 623 C CA . THR A 1 83 ? -9.894 1.046 18.150 1.00 89.12 83 THR A CA 1
ATOM 624 C C . THR A 1 83 ? -8.723 1.102 19.126 1.00 89.12 83 THR A C 1
ATOM 626 O O . THR A 1 83 ? -8.704 1.950 20.013 1.00 89.12 83 THR A O 1
ATOM 629 N N . ASP A 1 84 ? -7.760 0.188 18.999 1.0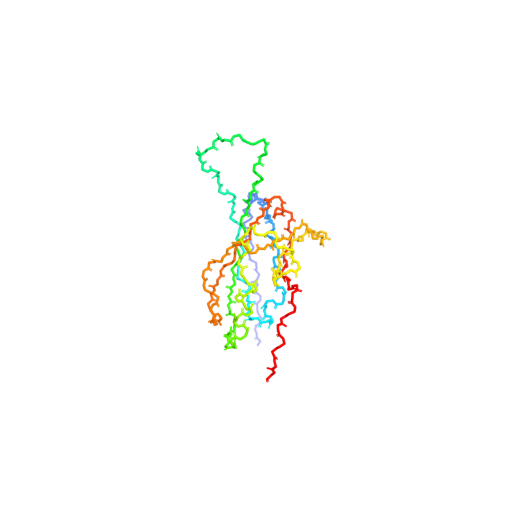0 90.44 84 ASP A N 1
ATOM 630 C CA . ASP A 1 84 ? -6.573 0.163 19.850 1.00 90.44 84 ASP A CA 1
ATOM 631 C C . ASP A 1 84 ? -5.560 1.222 19.384 1.00 90.44 84 ASP A C 1
ATOM 633 O O . ASP A 1 84 ? -5.140 1.248 18.226 1.00 90.44 84 ASP A O 1
ATOM 637 N N . VAL A 1 85 ? -5.151 2.095 20.307 1.00 89.69 85 VAL A N 1
ATOM 638 C CA . VAL A 1 85 ? -4.246 3.219 20.018 1.00 89.69 85 VAL A CA 1
ATOM 639 C C . VAL A 1 85 ? -2.865 2.742 19.558 1.00 89.69 85 VAL A C 1
ATOM 641 O O . VAL A 1 85 ? -2.251 3.388 18.711 1.00 89.69 85 VAL A O 1
ATOM 644 N N . ARG A 1 86 ? -2.370 1.605 20.066 1.00 88.38 86 ARG A N 1
ATOM 645 C CA . ARG A 1 86 ? -1.070 1.047 19.657 1.00 88.38 86 ARG A CA 1
ATOM 646 C C . ARG A 1 86 ? -1.143 0.501 18.233 1.00 88.38 86 ARG A C 1
ATOM 648 O O . ARG A 1 86 ? -0.206 0.700 17.466 1.00 88.38 86 ARG A O 1
ATOM 655 N N . GLN A 1 87 ? -2.259 -0.121 17.853 1.00 87.75 87 GLN A N 1
ATOM 656 C CA . GLN A 1 87 ? -2.511 -0.526 16.466 1.00 87.75 87 GLN A CA 1
ATOM 657 C C . GLN A 1 87 ? -2.600 0.673 15.526 1.00 87.75 87 GLN A C 1
ATOM 659 O O . GLN A 1 87 ? -2.047 0.617 14.430 1.00 87.75 87 GLN A O 1
ATOM 664 N N . LEU A 1 88 ? -3.264 1.753 15.945 1.00 90.44 88 LEU A N 1
ATOM 665 C CA . LEU A 1 88 ? -3.354 2.971 15.144 1.00 90.44 88 LEU A CA 1
ATOM 666 C C . LEU A 1 88 ? -1.973 3.618 14.963 1.00 90.44 88 LEU A C 1
ATOM 668 O O . LEU A 1 88 ? -1.600 3.969 13.848 1.00 90.44 88 LEU A O 1
ATOM 672 N N . LEU A 1 89 ? -1.170 3.701 16.027 1.00 90.06 89 LEU A N 1
ATOM 673 C CA . LEU A 1 89 ? 0.207 4.189 15.936 1.00 90.06 89 LEU A CA 1
ATOM 674 C C . LEU A 1 89 ? 1.041 3.328 14.976 1.00 90.06 89 LEU A C 1
ATOM 676 O O . LEU A 1 89 ? 1.691 3.859 14.079 1.00 90.06 89 LEU A O 1
ATOM 680 N N . TRP A 1 90 ? 0.950 2.002 15.104 1.00 87.44 90 TRP A N 1
ATOM 681 C CA . TRP A 1 90 ? 1.643 1.071 14.215 1.00 87.44 90 TRP A CA 1
ATOM 682 C C . TRP A 1 90 ? 1.191 1.197 12.754 1.00 87.44 90 TRP A C 1
ATOM 684 O O . TRP A 1 90 ? 2.005 1.057 11.841 1.00 87.44 90 TRP A O 1
ATOM 694 N N . LEU A 1 91 ? -0.091 1.484 12.509 1.00 91.00 91 LEU A N 1
ATOM 695 C CA . LEU A 1 91 ? -0.613 1.786 11.176 1.00 91.00 91 LEU A CA 1
ATOM 696 C C . LEU A 1 91 ? 0.065 3.034 10.602 1.00 91.00 91 LEU A C 1
ATOM 698 O O . LEU A 1 91 ? 0.580 2.984 9.486 1.00 91.00 91 LEU A O 1
ATOM 702 N N . HIS A 1 92 ? 0.115 4.126 11.364 1.00 91.56 92 HIS A N 1
ATOM 703 C CA . HIS A 1 92 ? 0.780 5.355 10.931 1.00 91.56 92 HIS A CA 1
ATOM 704 C C . HIS A 1 92 ? 2.270 5.141 10.643 1.00 91.56 92 HIS A C 1
ATOM 706 O O . HIS A 1 92 ? 2.755 5.588 9.606 1.00 91.56 92 HIS A O 1
ATOM 712 N N . GLU A 1 93 ? 2.981 4.419 11.508 1.00 89.00 93 GLU A N 1
ATOM 713 C CA . GLU A 1 93 ? 4.396 4.090 11.307 1.00 89.00 93 GLU A CA 1
ATOM 714 C C . GLU A 1 93 ? 4.609 3.205 10.074 1.00 89.00 93 GLU A C 1
ATOM 716 O O . GLU A 1 93 ? 5.513 3.452 9.276 1.00 89.00 93 GLU A O 1
ATOM 721 N N . SER A 1 94 ? 3.749 2.201 9.875 1.00 88.50 94 SER A N 1
ATOM 722 C CA . SER A 1 94 ? 3.850 1.270 8.747 1.00 88.50 94 SER A CA 1
ATOM 723 C C . SER A 1 94 ? 3.644 1.940 7.400 1.00 88.50 94 SER A C 1
ATOM 725 O O . SER A 1 94 ? 4.240 1.523 6.410 1.00 88.50 94 SER A O 1
ATOM 727 N N . PHE A 1 95 ? 2.792 2.959 7.356 1.00 91.75 95 PHE A N 1
ATOM 728 C CA . PHE A 1 95 ? 2.450 3.649 6.123 1.00 91.75 95 PHE A CA 1
ATOM 729 C C . PHE A 1 95 ? 3.226 4.952 5.911 1.00 91.75 95 PHE A C 1
ATOM 731 O O . PHE A 1 95 ? 3.074 5.571 4.859 1.00 91.75 95 PHE A O 1
ATOM 738 N N . ALA A 1 96 ? 4.073 5.353 6.862 1.00 89.19 96 ALA A N 1
ATOM 739 C CA . ALA A 1 96 ? 4.826 6.598 6.803 1.00 89.19 96 ALA A CA 1
ATOM 740 C C . ALA A 1 96 ? 5.624 6.722 5.485 1.00 89.19 96 ALA A C 1
ATOM 742 O O . ALA A 1 96 ? 6.409 5.827 5.151 1.00 89.19 96 ALA A O 1
ATOM 743 N N . PRO A 1 97 ? 5.460 7.824 4.724 1.00 88.19 97 PRO A N 1
ATOM 744 C CA . PRO A 1 97 ? 6.235 8.035 3.512 1.00 88.19 97 PRO A CA 1
ATOM 745 C C . PRO A 1 97 ? 7.733 8.133 3.799 1.00 88.19 97 PRO A C 1
ATOM 747 O O . PRO A 1 97 ? 8.162 8.844 4.708 1.00 88.19 97 PRO A O 1
ATOM 750 N N . SER A 1 98 ? 8.547 7.484 2.970 1.00 81.31 98 SER A N 1
ATOM 751 C CA . SER A 1 98 ? 10.004 7.577 3.071 1.00 81.31 98 SER A CA 1
ATOM 752 C C . SER A 1 98 ? 10.514 8.718 2.189 1.00 81.31 98 SER A C 1
ATOM 754 O O . SER A 1 98 ? 10.771 8.547 0.996 1.00 81.31 98 SER A O 1
ATOM 756 N N . ALA A 1 99 ? 10.669 9.906 2.773 1.00 63.38 99 ALA A N 1
ATOM 757 C CA . ALA A 1 99 ? 11.131 11.098 2.066 1.00 63.38 99 ALA A CA 1
ATOM 758 C C . ALA A 1 99 ? 12.660 11.107 1.881 1.00 63.38 99 ALA A C 1
ATOM 760 O O . ALA A 1 99 ? 13.384 11.734 2.646 1.00 63.38 99 ALA A O 1
ATOM 761 N N . GLY A 1 100 ? 13.162 10.417 0.853 1.00 53.19 100 GLY A N 1
ATOM 762 C CA . GLY A 1 100 ? 14.497 10.663 0.279 1.00 53.19 100 GLY A CA 1
ATOM 763 C C . GLY A 1 100 ? 15.715 10.362 1.162 1.00 53.19 100 GLY A C 1
ATOM 764 O O . GLY A 1 100 ? 16.842 10.577 0.721 1.00 53.19 100 GLY A O 1
ATOM 765 N N . VAL A 1 101 ? 15.525 9.850 2.377 1.00 52.69 101 VAL A N 1
ATOM 766 C CA . VAL A 1 101 ? 16.620 9.358 3.214 1.00 52.69 101 VAL A CA 1
ATOM 767 C C . VAL A 1 101 ? 16.945 7.933 2.758 1.00 52.69 101 VAL A C 1
ATOM 769 O O . VAL A 1 101 ? 16.014 7.139 2.592 1.00 52.69 101 VAL A O 1
ATOM 772 N N . PRO A 1 102 ? 18.222 7.572 2.542 1.00 53.91 102 PRO A N 1
ATOM 773 C CA . PRO A 1 102 ? 18.615 6.194 2.279 1.00 53.91 102 PRO A CA 1
ATOM 774 C C . PRO A 1 102 ? 18.448 5.376 3.566 1.00 53.91 102 PRO A C 1
ATOM 776 O O . PRO A 1 102 ? 19.415 5.053 4.250 1.00 53.91 102 PRO A O 1
ATOM 779 N N . PHE A 1 103 ? 17.204 5.073 3.934 1.00 55.88 103 PHE A N 1
ATOM 780 C CA . PHE A 1 103 ? 16.930 4.071 4.945 1.00 55.88 103 PHE A CA 1
ATOM 781 C C . PHE A 1 103 ? 17.408 2.734 4.403 1.00 55.88 103 PHE A C 1
ATOM 783 O O . PHE A 1 103 ? 17.120 2.355 3.264 1.00 55.88 103 PHE A O 1
ATOM 790 N N . ALA A 1 104 ? 18.135 1.994 5.231 1.00 61.59 104 ALA A N 1
ATOM 791 C CA . ALA A 1 104 ? 18.313 0.588 4.960 1.00 61.59 104 ALA A CA 1
ATOM 792 C C . ALA A 1 104 ? 16.904 -0.036 4.986 1.00 61.59 104 ALA A C 1
ATOM 794 O O . ALA A 1 104 ? 16.162 0.131 5.952 1.00 61.59 104 ALA A O 1
ATOM 795 N N . PHE A 1 105 ? 16.494 -0.689 3.894 1.00 61.41 105 PHE A N 1
ATOM 796 C CA . PHE A 1 105 ? 15.141 -1.245 3.725 1.00 61.41 105 PHE A CA 1
ATOM 797 C C . PHE A 1 105 ? 14.688 -2.123 4.914 1.00 61.41 105 PHE A C 1
ATOM 799 O O . PHE A 1 105 ? 13.506 -2.261 5.185 1.00 61.41 105 PHE A O 1
ATOM 806 N N . ASN A 1 106 ? 15.623 -2.686 5.676 1.00 62.03 106 ASN A N 1
ATOM 807 C CA . ASN A 1 106 ? 15.355 -3.444 6.899 1.00 62.03 106 ASN A CA 1
ATOM 808 C C . ASN A 1 106 ? 14.822 -2.612 8.087 1.00 62.03 106 ASN A C 1
ATOM 810 O O . ASN A 1 106 ? 14.476 -3.205 9.103 1.00 62.03 106 ASN A O 1
ATOM 814 N N . GLN A 1 107 ? 14.762 -1.281 7.992 1.00 66.25 107 GLN A N 1
ATOM 815 C CA . GLN A 1 107 ? 14.240 -0.399 9.045 1.00 66.25 107 GLN A CA 1
ATOM 816 C C . GLN A 1 107 ? 12.826 0.122 8.770 1.00 66.25 107 GLN A C 1
ATOM 818 O O . GLN A 1 107 ? 12.210 0.695 9.665 1.00 66.25 107 GLN A O 1
ATOM 823 N N . LEU A 1 108 ? 12.307 -0.059 7.553 1.00 68.25 108 LEU A N 1
ATOM 824 C CA . LEU A 1 108 ? 10.957 0.379 7.213 1.00 68.25 108 LEU A CA 1
ATOM 825 C C . LEU A 1 108 ? 9.955 -0.722 7.564 1.00 68.25 108 LEU A C 1
ATOM 827 O O . LEU A 1 108 ? 10.178 -1.876 7.181 1.00 68.25 108 LEU A O 1
ATOM 831 N N . PRO A 1 109 ? 8.846 -0.407 8.260 1.00 77.62 109 PRO A N 1
ATOM 832 C CA . PRO A 1 109 ? 7.940 -1.454 8.698 1.00 77.62 109 PRO A CA 1
ATOM 833 C C . PRO A 1 109 ? 7.240 -2.131 7.523 1.00 77.62 109 PRO A C 1
ATOM 835 O O . PRO A 1 109 ? 7.006 -3.326 7.626 1.00 77.62 109 PRO A O 1
ATOM 838 N N . LEU A 1 110 ? 6.973 -1.433 6.409 1.00 87.31 110 LEU A N 1
ATOM 839 C CA . LEU A 1 110 ? 6.285 -1.977 5.233 1.00 87.31 110 LEU A CA 1
ATOM 840 C C . LEU A 1 110 ? 7.053 -1.704 3.932 1.00 87.31 110 LEU A C 1
ATOM 842 O O . LEU A 1 110 ? 7.400 -0.563 3.626 1.00 87.31 110 LEU A O 1
ATOM 846 N N . ILE A 1 111 ? 7.278 -2.751 3.136 1.00 89.44 111 ILE A N 1
ATOM 847 C CA . ILE A 1 111 ? 7.911 -2.665 1.811 1.00 89.44 111 ILE A CA 1
ATOM 848 C C . ILE A 1 111 ? 7.059 -3.385 0.776 1.00 89.44 111 ILE A C 1
ATOM 850 O O . ILE A 1 111 ? 6.485 -4.434 1.058 1.00 89.44 111 ILE A O 1
ATOM 854 N N . PHE A 1 112 ? 7.025 -2.832 -0.435 1.00 90.69 112 PHE A N 1
ATOM 855 C CA . PHE A 1 112 ? 6.331 -3.409 -1.578 1.00 90.69 112 PHE A CA 1
ATOM 856 C C . PHE A 1 112 ? 7.329 -4.096 -2.508 1.00 90.69 112 PHE A C 1
ATOM 858 O O . PHE A 1 112 ? 8.165 -3.436 -3.122 1.00 90.69 112 PHE A O 1
ATOM 865 N N . HIS A 1 113 ? 7.247 -5.417 -2.623 1.00 92.00 113 HIS A N 1
ATOM 866 C CA . HIS A 1 113 ? 8.086 -6.225 -3.508 1.00 92.00 113 HIS A CA 1
ATOM 867 C C . HIS A 1 113 ? 7.367 -6.479 -4.823 1.00 92.00 113 HIS A C 1
ATOM 869 O O . HIS A 1 113 ? 6.227 -6.941 -4.832 1.00 92.00 113 HIS A O 1
ATOM 875 N N . PHE A 1 114 ? 8.048 -6.210 -5.929 1.00 91.69 114 PHE A N 1
ATOM 876 C CA . PHE A 1 114 ? 7.541 -6.413 -7.279 1.00 91.69 114 PHE A CA 1
ATOM 877 C C . PHE A 1 114 ? 8.118 -7.707 -7.826 1.00 91.69 114 PHE A C 1
ATOM 879 O O . PHE A 1 114 ? 9.335 -7.869 -7.864 1.00 91.69 114 PHE A O 1
ATOM 886 N N . PHE A 1 115 ? 7.248 -8.605 -8.265 1.00 92.69 115 PHE A N 1
ATOM 887 C CA . PHE A 1 115 ? 7.595 -9.899 -8.833 1.00 92.69 115 PHE A CA 1
ATOM 888 C C . PHE A 1 115 ? 7.195 -9.952 -10.300 1.00 92.69 115 PHE A C 1
ATOM 890 O O . PHE A 1 115 ? 6.121 -9.466 -10.667 1.00 92.69 115 PHE A O 1
ATOM 897 N N . ASP A 1 116 ? 8.046 -10.540 -11.130 1.00 93.56 116 ASP A N 1
ATOM 898 C CA . ASP A 1 116 ? 7.746 -10.843 -12.529 1.00 93.56 116 ASP A CA 1
ATOM 899 C C . ASP A 1 116 ? 6.943 -12.152 -12.681 1.00 93.56 116 ASP A C 1
ATOM 901 O O . ASP A 1 116 ? 6.340 -12.652 -11.726 1.00 93.56 116 ASP A O 1
ATOM 905 N N . GLU A 1 117 ? 6.860 -12.665 -13.909 1.00 92.81 117 GLU A N 1
ATOM 906 C CA . GLU A 1 117 ? 6.143 -13.901 -14.241 1.00 92.81 117 GLU A CA 1
ATOM 907 C C . GLU A 1 117 ? 6.801 -15.168 -13.686 1.00 92.81 117 GLU A C 1
ATOM 909 O O . GLU A 1 117 ? 6.090 -16.113 -13.345 1.00 92.81 117 GLU A O 1
ATOM 914 N N . ASP A 1 118 ? 8.122 -15.145 -13.496 1.00 94.44 118 ASP A N 1
ATOM 915 C CA . ASP A 1 118 ? 8.912 -16.241 -12.927 1.00 94.44 118 ASP A CA 1
ATOM 916 C C . ASP A 1 118 ? 8.999 -16.163 -11.394 1.00 94.44 118 ASP A C 1
ATOM 918 O O . ASP A 1 118 ? 9.735 -16.913 -10.749 1.00 94.44 118 ASP A O 1
ATOM 922 N N . ASN A 1 119 ? 8.225 -15.258 -10.788 1.00 92.19 119 ASN A N 1
ATOM 923 C CA . ASN A 1 119 ? 8.204 -15.006 -9.355 1.00 92.19 119 ASN A CA 1
ATOM 924 C C . ASN A 1 119 ? 9.556 -14.528 -8.784 1.00 92.19 119 ASN A C 1
ATOM 926 O O . ASN A 1 119 ? 9.862 -14.741 -7.605 1.00 92.19 119 ASN A O 1
ATOM 930 N N . VAL A 1 120 ? 10.362 -13.841 -9.595 1.00 94.69 120 VAL A N 1
ATOM 931 C CA . VAL A 1 120 ? 11.611 -13.206 -9.165 1.00 94.69 120 VAL A CA 1
ATOM 932 C C . VAL A 1 120 ? 11.315 -11.783 -8.702 1.00 94.69 120 VAL A C 1
ATOM 934 O O . VAL A 1 120 ? 10.634 -11.017 -9.380 1.00 94.69 120 VAL A O 1
ATOM 937 N N . CYS A 1 121 ? 11.825 -11.407 -7.524 1.00 94.12 121 CYS A N 1
ATOM 938 C CA . CYS A 1 121 ? 11.698 -10.041 -7.015 1.00 94.12 121 CYS A CA 1
ATOM 939 C C . CYS A 1 121 ? 12.583 -9.095 -7.844 1.00 94.12 121 CYS A C 1
ATOM 941 O O . CYS A 1 121 ? 13.802 -9.094 -7.679 1.00 94.12 121 CYS A O 1
ATOM 943 N N . ILE A 1 122 ? 11.969 -8.274 -8.693 1.00 94.19 122 ILE A N 1
ATOM 944 C CA . ILE A 1 122 ? 12.659 -7.356 -9.610 1.00 94.19 122 ILE A CA 1
ATOM 945 C C . ILE A 1 122 ? 12.844 -5.943 -9.048 1.00 94.19 122 ILE A C 1
ATOM 947 O O . ILE A 1 122 ? 13.685 -5.209 -9.556 1.00 94.19 122 ILE A O 1
ATOM 951 N N . GLU A 1 123 ? 12.074 -5.546 -8.029 1.00 92.38 123 GLU A N 1
ATOM 952 C CA . GLU A 1 123 ? 12.180 -4.221 -7.400 1.00 92.38 123 GLU A CA 1
ATOM 953 C C . GLU A 1 123 ? 11.570 -4.211 -5.994 1.00 92.38 123 GLU A C 1
ATOM 955 O O . GLU A 1 123 ? 10.690 -5.021 -5.675 1.00 92.38 123 GLU A O 1
ATOM 960 N N . LYS A 1 124 ? 12.010 -3.260 -5.165 1.00 91.75 124 LYS A N 1
ATOM 961 C CA . LYS A 1 124 ? 11.392 -2.937 -3.876 1.00 91.75 124 LYS A CA 1
ATOM 962 C C . LYS A 1 124 ? 11.029 -1.459 -3.840 1.00 91.75 124 LYS A C 1
ATOM 964 O O . LYS A 1 124 ? 11.896 -0.606 -3.992 1.00 91.75 124 LYS A O 1
ATOM 969 N N . ALA A 1 125 ? 9.764 -1.154 -3.577 1.00 89.62 125 ALA A N 1
ATOM 970 C CA . ALA A 1 125 ? 9.301 0.215 -3.406 1.00 89.62 125 ALA A CA 1
ATOM 971 C C . ALA A 1 125 ? 8.872 0.496 -1.968 1.00 89.62 125 ALA A C 1
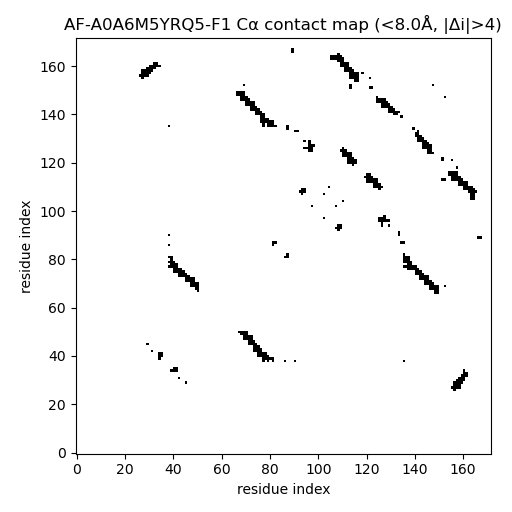ATOM 973 O O . ALA A 1 125 ? 8.428 -0.381 -1.222 1.00 89.62 125 ALA A O 1
ATOM 974 N N . VAL A 1 126 ? 8.984 1.771 -1.623 1.00 90.06 126 VAL A N 1
ATOM 975 C CA . VAL A 1 126 ? 8.504 2.370 -0.381 1.00 90.06 126 VAL A CA 1
ATOM 976 C C . VAL A 1 126 ? 7.409 3.372 -0.720 1.00 90.06 126 VAL A C 1
ATOM 978 O O . VAL A 1 126 ? 7.288 3.808 -1.868 1.00 90.06 126 VAL A O 1
ATOM 981 N N . ILE A 1 127 ? 6.611 3.738 0.276 1.00 92.00 127 ILE A N 1
ATOM 982 C CA . ILE A 1 127 ? 5.532 4.708 0.101 1.00 92.00 127 ILE A CA 1
ATOM 983 C C . ILE A 1 127 ? 6.149 6.084 -0.155 1.00 92.00 127 ILE A C 1
ATOM 985 O O . ILE A 1 127 ? 6.932 6.581 0.657 1.00 92.00 127 ILE A O 1
ATOM 989 N N . SER A 1 128 ? 5.814 6.691 -1.294 1.00 91.12 128 SER A N 1
ATOM 990 C CA . SER A 1 128 ? 6.251 8.044 -1.646 1.00 91.12 128 SER A CA 1
ATOM 991 C C . SER A 1 128 ? 5.343 9.103 -1.030 1.00 91.12 128 SER A C 1
ATOM 993 O O . SER A 1 128 ? 5.814 10.164 -0.627 1.00 91.12 128 SER A O 1
ATOM 995 N N . SER A 1 129 ? 4.044 8.822 -0.953 1.00 92.50 129 SER A N 1
ATOM 996 C CA . SER A 1 129 ? 3.043 9.704 -0.354 1.00 92.50 129 SER A CA 1
ATOM 997 C C . SER A 1 129 ? 1.754 8.952 -0.021 1.00 92.50 129 SER A C 1
ATOM 999 O O . SER A 1 129 ? 1.521 7.837 -0.497 1.00 92.50 129 SER A O 1
ATOM 1001 N N . ILE A 1 130 ? 0.919 9.586 0.804 1.00 95.12 130 ILE A N 1
ATOM 1002 C CA . ILE A 1 130 ? -0.419 9.121 1.180 1.00 95.12 130 ILE A CA 1
ATOM 1003 C C . ILE A 1 130 ? -1.431 10.207 0.805 1.00 95.12 130 ILE A C 1
ATOM 1005 O O . ILE A 1 130 ? -1.165 11.393 1.001 1.00 95.12 130 ILE A O 1
ATOM 1009 N N . GLU A 1 131 ? -2.586 9.800 0.287 1.00 96.06 131 GLU A N 1
ATOM 1010 C CA . GLU A 1 131 ? -3.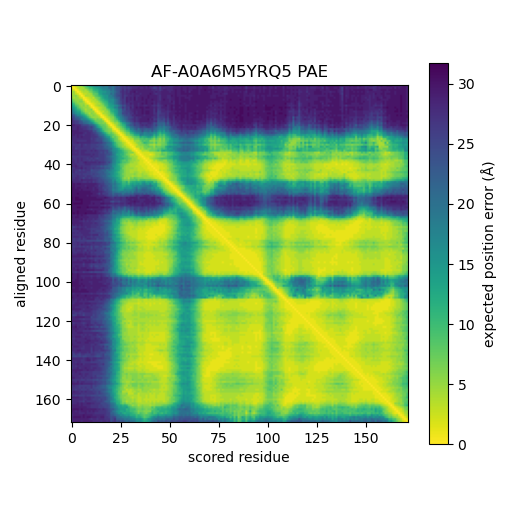771 10.646 0.133 1.00 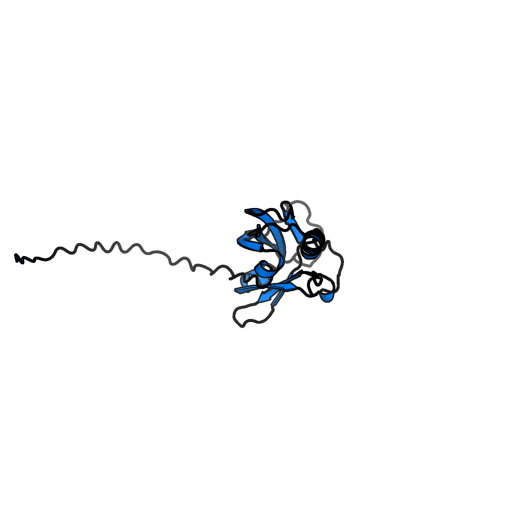96.06 131 GLU A CA 1
ATOM 1011 C C . GLU A 1 131 ? -4.895 10.133 1.046 1.00 96.06 131 GLU A C 1
ATOM 1013 O O . GLU A 1 131 ? -5.239 8.949 1.001 1.00 96.06 131 GLU A O 1
ATOM 1018 N N . GLY A 1 132 ? -5.510 11.029 1.820 1.00 95.25 132 GLY A N 1
ATOM 1019 C CA . GLY A 1 132 ? -6.533 10.682 2.811 1.00 95.25 132 GLY A CA 1
ATOM 1020 C C . GLY A 1 132 ? -5.951 10.341 4.185 1.00 95.25 132 GLY A C 1
ATOM 1021 O O . GLY A 1 132 ? -4.734 10.340 4.375 1.00 95.25 132 GLY A O 1
ATOM 1022 N N . ASP A 1 133 ? -6.840 10.060 5.136 1.00 95.06 133 ASP A N 1
ATOM 1023 C CA . ASP A 1 133 ? -6.476 9.847 6.536 1.00 95.06 133 ASP A CA 1
ATOM 1024 C C . ASP A 1 133 ? -6.329 8.359 6.867 1.00 95.06 133 ASP A C 1
ATOM 1026 O O . ASP A 1 133 ? -7.144 7.517 6.485 1.00 95.06 133 ASP A O 1
ATOM 1030 N N . LEU A 1 134 ? -5.303 8.030 7.654 1.00 95.06 134 LEU A N 1
ATOM 1031 C CA . LEU A 1 134 ? -5.128 6.705 8.256 1.00 95.06 134 LEU A CA 1
ATOM 1032 C C . LEU A 1 134 ? -5.979 6.575 9.529 1.00 95.06 134 LEU A C 1
ATOM 1034 O O . LEU A 1 134 ? -5.473 6.251 10.596 1.00 95.06 134 LEU A O 1
ATOM 1038 N N . SER A 1 135 ? -7.274 6.867 9.430 1.00 95.12 135 SER A N 1
ATOM 1039 C CA . SER A 1 135 ? -8.162 7.023 10.590 1.00 95.12 135 SER A CA 1
ATOM 1040 C C . SER A 1 135 ? -8.425 5.728 11.365 1.00 95.12 135 SER A C 1
ATOM 1042 O O . SER A 1 135 ? -8.779 5.770 12.541 1.00 95.12 135 SER A O 1
ATOM 1044 N N . GLY A 1 136 ? -8.316 4.571 10.703 1.00 94.12 136 GLY A N 1
ATOM 1045 C CA . GLY A 1 136 ? -8.752 3.294 11.262 1.00 94.12 136 GLY A CA 1
ATOM 1046 C C . GLY A 1 136 ? -10.273 3.116 11.292 1.00 94.12 136 GLY A C 1
ATOM 1047 O O . GLY A 1 136 ? -10.751 2.123 11.838 1.00 94.12 136 GLY A O 1
ATOM 1048 N N . ILE A 1 137 ? -11.060 4.041 10.734 1.00 96.75 137 ILE A N 1
ATOM 1049 C CA . ILE A 1 137 ? -12.525 3.978 10.760 1.00 96.75 137 ILE A CA 1
ATOM 1050 C C . ILE A 1 137 ? -13.025 3.030 9.668 1.00 96.75 137 ILE A C 1
ATOM 1052 O O . ILE A 1 137 ? -12.706 3.178 8.491 1.00 96.75 137 ILE A O 1
ATOM 1056 N N . LYS A 1 138 ? -13.866 2.060 10.050 1.00 96.81 138 LYS A N 1
ATOM 1057 C CA . LYS A 1 138 ? -14.462 1.097 9.113 1.00 96.81 138 LYS A CA 1
ATOM 1058 C C . LYS A 1 138 ? -15.196 1.811 7.971 1.00 96.81 138 LYS A C 1
ATOM 1060 O O . LYS A 1 138 ? -16.087 2.618 8.212 1.00 96.81 138 LYS A O 1
ATOM 1065 N N . GLY A 1 139 ? -14.898 1.406 6.741 1.00 96.38 139 GLY A N 1
ATOM 1066 C CA . GLY A 1 139 ? -15.491 1.927 5.512 1.00 96.38 139 GLY A CA 1
ATOM 1067 C C . GLY A 1 139 ? -14.766 3.145 4.945 1.00 96.38 139 GLY A C 1
ATOM 1068 O O . GLY A 1 139 ? -14.986 3.470 3.779 1.00 96.38 139 GLY A O 1
ATOM 1069 N N . GLU A 1 140 ? -13.885 3.791 5.715 1.00 97.44 140 GLU A N 1
ATOM 1070 C CA . GLU A 1 140 ? -13.023 4.838 5.178 1.00 97.44 140 GLU A CA 1
ATOM 1071 C C . GLU A 1 140 ? -11.903 4.244 4.327 1.00 97.44 140 GLU A C 1
ATOM 1073 O O . GLU A 1 140 ? -11.496 3.086 4.487 1.00 97.44 140 GLU A O 1
ATOM 1078 N N . ALA A 1 141 ? -11.426 5.053 3.385 1.00 97.12 141 ALA A N 1
ATOM 1079 C CA . ALA A 1 141 ? -10.414 4.663 2.429 1.00 97.12 141 ALA A CA 1
ATOM 1080 C C . ALA A 1 141 ? -9.320 5.720 2.336 1.00 97.12 141 ALA A C 1
ATOM 1082 O O . ALA A 1 141 ? -9.582 6.920 2.396 1.00 97.12 141 ALA A O 1
ATOM 1083 N N . PHE A 1 142 ? -8.103 5.252 2.106 1.00 97.31 142 PHE A N 1
ATOM 1084 C CA . PHE A 1 142 ? -6.943 6.084 1.824 1.00 97.31 142 PHE A CA 1
ATOM 1085 C C . PHE A 1 142 ? -6.190 5.500 0.635 1.00 97.31 142 PHE A C 1
ATOM 1087 O O . PHE A 1 142 ? -6.423 4.361 0.208 1.00 97.31 142 PHE A O 1
ATOM 1094 N N . ARG A 1 143 ? -5.283 6.288 0.070 1.00 96.75 143 ARG A N 1
ATOM 1095 C CA . ARG A 1 143 ? -4.436 5.857 -1.037 1.00 96.75 143 ARG A CA 1
ATOM 1096 C C . ARG A 1 143 ? -2.986 6.003 -0.658 1.00 96.75 143 ARG A C 1
ATOM 1098 O O . ARG A 1 143 ? -2.602 6.986 -0.038 1.00 96.75 143 ARG A O 1
ATOM 1105 N N . ILE A 1 144 ? -2.185 5.050 -1.095 1.00 95.25 144 ILE A N 1
ATOM 1106 C CA . ILE A 1 144 ? -0.737 5.194 -1.103 1.00 95.25 144 ILE A CA 1
ATOM 1107 C C . ILE A 1 144 ? -0.265 5.350 -2.530 1.00 95.25 144 ILE A C 1
ATOM 1109 O O . ILE A 1 144 ? -0.867 4.812 -3.465 1.00 95.25 144 ILE A O 1
ATOM 1113 N N . ILE A 1 145 ? 0.841 6.057 -2.673 1.00 93.69 145 ILE A N 1
ATOM 1114 C CA . ILE A 1 145 ? 1.526 6.221 -3.940 1.00 93.69 145 ILE A CA 1
ATOM 1115 C C . ILE A 1 145 ? 2.886 5.540 -3.808 1.00 93.69 145 ILE A C 1
ATOM 1117 O O . ILE A 1 145 ? 3.593 5.721 -2.814 1.00 93.69 145 ILE A O 1
ATOM 1121 N N . LEU A 1 146 ? 3.211 4.702 -4.789 1.00 92.06 146 LEU A N 1
ATOM 1122 C CA . LEU A 1 146 ? 4.524 4.097 -4.974 1.00 92.06 146 LEU A CA 1
ATOM 1123 C C . LEU A 1 146 ? 5.110 4.655 -6.266 1.00 92.06 146 LEU A C 1
ATOM 1125 O O . LEU A 1 146 ? 4.468 4.567 -7.310 1.00 92.06 146 LEU A O 1
ATOM 1129 N N . SER A 1 147 ? 6.333 5.168 -6.221 1.00 89.44 147 SER A N 1
ATOM 1130 C CA . SER A 1 147 ? 7.024 5.668 -7.413 1.00 89.44 147 SER A CA 1
ATOM 1131 C C . SER A 1 147 ? 8.189 4.755 -7.768 1.00 89.44 147 SER A C 1
ATOM 1133 O O . SER A 1 147 ? 8.964 4.359 -6.898 1.00 89.44 147 SER A O 1
ATOM 1135 N N . GLY A 1 148 ? 8.362 4.455 -9.053 1.00 87.25 148 GLY A N 1
ATOM 1136 C CA . GLY A 1 148 ? 9.450 3.591 -9.514 1.00 87.25 148 GLY A CA 1
ATOM 1137 C C . GLY A 1 148 ? 9.723 3.696 -11.015 1.00 87.25 148 GLY A C 1
ATOM 1138 O O . GLY A 1 148 ? 9.038 4.443 -11.723 1.00 87.25 148 GLY A O 1
ATOM 1139 N N . PRO A 1 149 ? 10.734 2.977 -11.530 1.00 87.94 149 PRO A N 1
ATOM 1140 C CA . PRO A 1 149 ? 11.020 2.942 -12.959 1.00 87.94 149 PRO A CA 1
ATOM 1141 C C . PRO A 1 149 ? 9.866 2.308 -13.745 1.00 87.94 149 PRO A C 1
ATOM 1143 O O . PRO A 1 149 ? 9.406 1.212 -13.425 1.00 87.94 149 PRO A O 1
ATOM 1146 N N . THR A 1 150 ? 9.438 2.950 -14.833 1.00 86.75 150 THR A N 1
ATOM 1147 C CA . THR A 1 150 ? 8.337 2.463 -15.688 1.00 86.75 150 THR A CA 1
ATOM 1148 C C . THR A 1 150 ? 8.555 1.022 -16.177 1.00 86.75 150 THR A C 1
ATOM 1150 O O . THR A 1 150 ? 7.615 0.229 -16.234 1.00 86.75 150 THR A O 1
ATOM 1153 N N . GLU A 1 151 ? 9.799 0.647 -16.482 1.00 87.00 151 GLU A N 1
ATOM 1154 C CA . GLU A 1 151 ? 10.153 -0.701 -16.952 1.00 87.00 151 GLU A CA 1
ATOM 1155 C C . GLU A 1 151 ? 9.989 -1.795 -15.889 1.00 87.00 151 GLU A C 1
ATOM 1157 O O . GLU A 1 151 ? 9.742 -2.955 -16.225 1.00 87.00 151 GLU A O 1
ATOM 1162 N N . VAL A 1 152 ? 10.082 -1.455 -14.601 1.00 88.06 152 VAL A N 1
ATOM 1163 C CA . VAL A 1 152 ? 9.748 -2.396 -13.522 1.00 88.06 152 VAL A CA 1
ATOM 1164 C C . VAL A 1 152 ? 8.259 -2.706 -13.577 1.00 88.06 152 VAL A C 1
ATOM 1166 O O . VAL A 1 152 ? 7.874 -3.871 -13.624 1.00 88.06 152 VAL A O 1
ATOM 1169 N N . PHE A 1 153 ? 7.413 -1.680 -13.653 1.00 83.19 153 PHE A N 1
ATOM 1170 C CA . PHE A 1 153 ? 5.961 -1.863 -13.628 1.00 83.19 153 PHE A CA 1
ATOM 1171 C C . PHE A 1 153 ? 5.413 -2.572 -14.863 1.00 83.19 153 PHE A C 1
ATOM 1173 O O . PHE A 1 153 ? 4.444 -3.315 -14.759 1.00 83.19 153 PHE A O 1
ATOM 1180 N N . LYS A 1 154 ? 6.044 -2.396 -16.031 1.00 86.12 154 LYS A N 1
ATOM 1181 C CA . LYS A 1 154 ? 5.678 -3.150 -17.241 1.00 86.12 154 LYS A CA 1
ATOM 1182 C C . LYS A 1 154 ? 5.922 -4.657 -17.098 1.00 86.12 154 LYS A C 1
ATOM 1184 O O . LYS A 1 154 ? 5.217 -5.430 -17.745 1.00 86.12 154 LYS A O 1
ATOM 1189 N N . ARG A 1 155 ? 6.924 -5.053 -16.305 1.00 89.12 155 ARG A N 1
ATOM 1190 C CA . ARG A 1 155 ? 7.326 -6.453 -16.096 1.00 89.12 155 ARG A CA 1
ATOM 1191 C C . ARG A 1 155 ? 6.667 -7.083 -14.876 1.00 89.12 155 ARG A C 1
ATOM 1193 O O . ARG A 1 155 ? 6.422 -8.284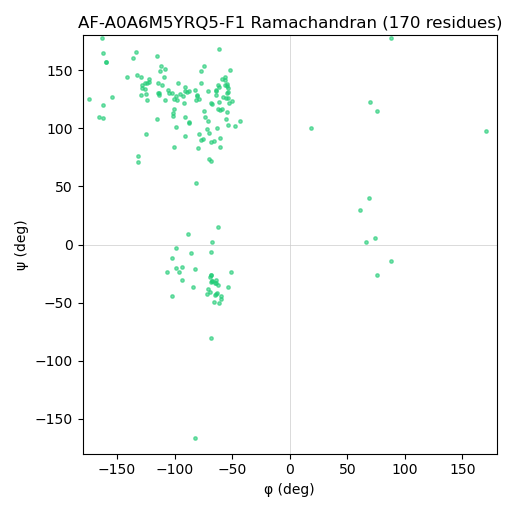 -14.882 1.00 89.12 155 ARG A O 1
ATOM 1200 N N . ALA A 1 156 ? 6.363 -6.284 -13.857 1.00 89.69 156 ALA A N 1
ATOM 1201 C CA . ALA A 1 156 ? 5.729 -6.763 -12.643 1.00 89.69 156 ALA A CA 1
ATOM 1202 C C . ALA A 1 156 ? 4.390 -7.443 -12.963 1.00 89.69 156 ALA A C 1
ATOM 1204 O O . ALA A 1 156 ? 3.521 -6.870 -13.615 1.00 89.69 156 ALA A O 1
ATOM 1205 N N . LYS A 1 157 ? 4.218 -8.675 -12.493 1.00 88.94 157 LYS A N 1
ATOM 1206 C CA . LYS A 1 157 ? 2.965 -9.438 -12.547 1.00 88.94 157 LYS A CA 1
ATOM 1207 C C . LYS A 1 157 ? 2.304 -9.535 -11.191 1.00 88.94 157 LYS A C 1
ATOM 1209 O O . LYS A 1 157 ? 1.091 -9.718 -11.122 1.00 88.94 157 LYS A O 1
ATOM 1214 N N . ARG A 1 158 ? 3.090 -9.392 -10.128 1.00 88.56 158 ARG A N 1
ATOM 1215 C CA . ARG A 1 158 ? 2.621 -9.446 -8.756 1.00 88.56 158 ARG A CA 1
ATOM 1216 C C . ARG A 1 158 ? 3.343 -8.413 -7.917 1.00 88.56 158 ARG A C 1
ATOM 1218 O O . ARG A 1 158 ? 4.517 -8.134 -8.118 1.00 88.56 158 ARG A O 1
ATOM 1225 N N . ILE A 1 159 ? 2.613 -7.842 -6.980 1.00 88.69 159 ILE A N 1
ATOM 1226 C CA . ILE A 1 159 ? 3.166 -6.957 -5.967 1.00 88.69 159 ILE A CA 1
ATOM 1227 C C . ILE A 1 159 ? 2.765 -7.562 -4.624 1.00 88.69 159 ILE A C 1
ATOM 1229 O O . ILE A 1 159 ? 1.646 -8.062 -4.501 1.00 88.69 159 ILE A O 1
ATOM 1233 N N . GLU A 1 160 ? 3.667 -7.553 -3.652 1.00 90.00 160 GLU A N 1
ATOM 1234 C CA . GLU A 1 160 ? 3.393 -7.993 -2.286 1.00 90.00 160 GLU A CA 1
ATOM 1235 C C . GLU A 1 160 ? 3.815 -6.925 -1.291 1.00 90.00 160 GLU A C 1
ATOM 1237 O O . GLU A 1 160 ? 4.916 -6.391 -1.386 1.00 90.00 160 GLU A O 1
ATOM 1242 N N . ALA A 1 161 ? 2.957 -6.645 -0.316 1.00 89.19 161 ALA A N 1
ATOM 1243 C CA . ALA A 1 161 ? 3.302 -5.802 0.818 1.00 89.19 161 ALA A CA 1
ATOM 1244 C C . ALA A 1 161 ? 3.825 -6.695 1.952 1.00 89.19 161 ALA A C 1
ATOM 1246 O O . ALA A 1 161 ? 3.131 -7.616 2.385 1.00 89.19 161 ALA A O 1
ATOM 1247 N N . ARG A 1 162 ? 5.053 -6.460 2.420 1.00 86.19 162 ARG A N 1
ATOM 1248 C CA . ARG A 1 162 ? 5.698 -7.284 3.450 1.00 86.19 162 ARG A CA 1
ATOM 1249 C C . ARG A 1 162 ? 6.162 -6.442 4.623 1.00 86.19 162 ARG A C 1
ATOM 1251 O O . ARG A 1 162 ? 6.823 -5.419 4.431 1.00 86.19 162 ARG A O 1
ATOM 1258 N N . TYR A 1 163 ? 5.868 -6.932 5.826 1.00 82.44 163 TYR A N 1
ATOM 1259 C CA . TYR A 1 163 ? 6.414 -6.363 7.046 1.00 82.44 163 TYR A CA 1
ATOM 1260 C C . TYR A 1 163 ? 7.833 -6.867 7.292 1.00 82.44 163 TYR A C 1
ATOM 1262 O O . TYR A 1 163 ? 8.065 -8.076 7.286 1.00 82.44 163 TYR A O 1
ATOM 1270 N N . TYR A 1 164 ? 8.775 -5.956 7.521 1.00 76.88 164 TYR A N 1
ATOM 1271 C CA . TYR A 1 164 ? 10.140 -6.322 7.923 1.00 76.88 164 TYR A CA 1
ATOM 1272 C C . TYR A 1 164 ? 10.351 -6.275 9.433 1.00 76.88 164 TYR A C 1
ATOM 1274 O O . TYR A 1 164 ? 11.217 -6.974 9.956 1.00 76.88 164 TYR A O 1
ATOM 1282 N N . LEU A 1 165 ? 9.527 -5.499 10.130 1.00 72.31 165 LEU A N 1
ATOM 1283 C CA . LEU A 1 165 ? 9.447 -5.508 11.580 1.00 72.31 165 LEU A CA 1
ATOM 1284 C C . LEU A 1 165 ? 8.160 -6.238 11.972 1.00 72.31 165 LEU A C 1
ATOM 1286 O O . LEU A 1 165 ? 7.107 -5.937 11.402 1.00 72.31 165 LEU A O 1
ATOM 1290 N N . PRO A 1 166 ? 8.219 -7.221 12.890 1.00 68.81 166 PRO A N 1
ATOM 1291 C CA . PRO A 1 166 ? 7.012 -7.894 13.338 1.00 68.81 166 PRO A CA 1
ATOM 1292 C C . PRO A 1 166 ? 6.058 -6.855 13.937 1.00 68.81 166 PRO A C 1
ATOM 1294 O O . PRO A 1 166 ? 6.526 -5.933 14.613 1.00 68.81 166 PRO A O 1
ATOM 1297 N N . PRO A 1 167 ? 4.738 -6.992 13.718 1.00 68.12 167 PRO A N 1
ATOM 1298 C CA . PRO A 1 167 ? 3.789 -6.132 14.398 1.00 68.12 167 PRO A CA 1
ATOM 1299 C C . PRO A 1 167 ? 4.003 -6.248 15.914 1.00 68.12 167 PRO A C 1
ATOM 1301 O O . PRO A 1 167 ? 4.330 -7.341 16.403 1.00 68.12 167 PRO A O 1
ATOM 1304 N N . PRO A 1 168 ? 3.842 -5.150 16.670 1.00 69.38 168 PRO A N 1
ATOM 1305 C CA . PRO A 1 168 ? 3.929 -5.200 18.117 1.00 69.38 168 PRO A CA 1
ATOM 1306 C C . PRO A 1 168 ? 2.964 -6.268 18.631 1.00 69.38 168 PRO A C 1
ATOM 1308 O O . PRO A 1 168 ? 1.826 -6.369 18.169 1.00 69.38 168 PRO A O 1
ATOM 1311 N N . LYS A 1 169 ? 3.431 -7.098 19.570 1.00 71.38 169 LYS A N 1
ATOM 1312 C CA . LYS A 1 169 ? 2.554 -8.057 20.241 1.00 71.38 169 LYS A CA 1
ATOM 1313 C C . LYS A 1 169 ?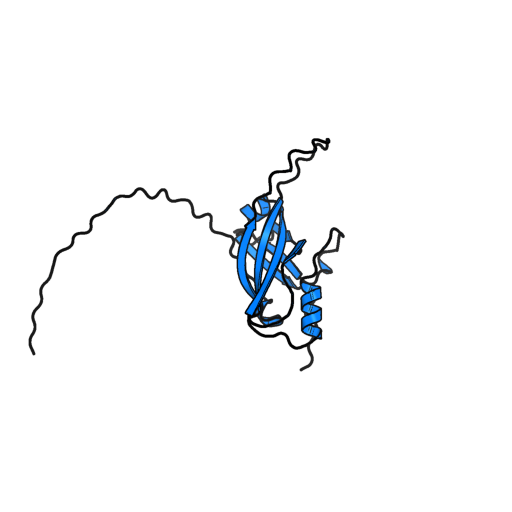 1.500 -7.256 20.994 1.00 71.38 169 LYS A C 1
ATOM 1315 O O . LYS A 1 169 ? 1.828 -6.464 21.874 1.00 71.38 169 LYS A O 1
ATOM 1320 N N . LEU A 1 170 ? 0.251 -7.429 20.595 1.00 61.97 170 LEU A N 1
ATOM 1321 C CA . LEU A 1 170 ? -0.886 -6.854 21.289 1.00 61.97 170 LEU A CA 1
ATOM 1322 C C . LEU A 1 170 ? -1.264 -7.869 22.359 1.00 61.97 170 LEU A C 1
ATOM 1324 O O . LEU A 1 170 ? -1.751 -8.950 22.028 1.00 61.97 170 LEU A O 1
ATOM 1328 N N . ASP A 1 171 ? -0.944 -7.564 23.613 1.00 59.03 171 ASP A N 1
ATOM 1329 C CA . ASP A 1 171 ? -1.426 -8.374 24.728 1.00 59.03 171 ASP A CA 1
ATOM 1330 C C . ASP A 1 171 ? -2.969 -8.331 24.740 1.00 59.03 171 ASP A C 1
ATOM 1332 O O . ASP A 1 171 ? -3.529 -7.254 24.497 1.00 59.03 171 ASP A O 1
ATOM 1336 N N . PRO A 1 172 ? -3.635 -9.484 24.938 1.00 55.06 172 PRO A N 1
ATOM 1337 C CA . PRO A 1 172 ? -5.090 -9.611 24.877 1.00 55.06 172 PRO A CA 1
ATOM 1338 C C . PRO A 1 172 ? -5.829 -8.827 25.967 1.00 55.06 172 PRO A C 1
ATOM 1340 O O . PRO A 1 172 ? -5.259 -8.628 27.065 1.00 55.06 172 PRO A O 1
#

Solvent-accessible surface area (backbone atoms only — not comparable to full-atom values): 10681 Å² total; per-residue (Å²): 143,86,87,81,89,84,90,88,84,89,79,84,79,79,74,84,70,83,69,75,77,71,78,73,75,74,74,54,54,71,45,70,58,65,46,41,78,71,66,22,38,42,81,76,50,78,44,77,46,69,57,75,78,77,75,98,79,73,95,70,91,65,97,65,76,78,73,58,47,27,38,39,40,41,32,36,29,23,77,36,66,50,83,52,68,68,60,47,51,50,50,54,59,38,61,50,51,62,82,86,64,90,65,61,74,78,74,40,39,43,37,36,38,28,16,33,88,85,67,46,77,77,46,79,39,52,36,61,42,73,48,74,65,91,72,39,47,53,73,44,57,31,33,41,31,34,62,45,54,42,72,54,63,75,50,29,37,30,36,36,51,43,69,62,48,81,78,80,86,75,80,132